Protein AF-X1W0A7-F1 (afdb_monomer_lite)

Sequence (91 aa):
MLRTKVAAGELPPVEERLPDEPLVVSSERNKVPKGDLDFEIGQYGGVLRTVRPAPDWSPDVWGVNNQPLVGAPGILAEDVGGNVVKGFEVS

Secondary structure (DSSP, 8-state):
-HHHHHHTTSS--HHHHS-SSPPPP-SSS-SS-GGG-------S--------SSSS--HHHHHHH---SEE-SSSS--S-EESSSS-----

pLDDT: mean 92.16, std 4.24, range [82.5, 98.5]

Foldseek 3Di:
DVVVCCVVVNDPDPVVVADPDHDDADCVDHQAPNVVDPDDDDDDDDDDDDDAPDPPDDVVVVVVPDWDQWHDHDDPCPPIAGTVHRGDDDD

Structure (mmCIF, N/CA/C/O backbone):
data_AF-X1W0A7-F1
#
_entry.id   AF-X1W0A7-F1
#
loop_
_atom_site.group_PDB
_atom_site.id
_atom_site.type_symbol
_atom_site.label_atom_id
_atom_site.label_alt_id
_atom_site.label_comp_id
_atom_site.label_asym_id
_atom_site.label_entity_id
_atom_site.label_seq_id
_atom_site.pdbx_PDB_ins_code
_atom_site.Cartn_x
_atom_site.Cartn_y
_atom_site.Cartn_z
_atom_site.occupancy
_atom_site.B_iso_or_equiv
_atom_site.auth_seq_id
_atom_site.auth_comp_id
_atom_site.auth_asym_id
_atom_site.auth_atom_id
_atom_site.pdbx_PDB_model_num
ATOM 1 N N . MET A 1 1 ? -4.158 -14.640 -12.726 1.00 88.38 1 MET A N 1
ATOM 2 C CA . MET A 1 1 ? -3.094 -14.949 -11.743 1.00 88.38 1 MET A CA 1
ATOM 3 C C . MET A 1 1 ? -3.701 -15.360 -10.403 1.00 88.38 1 MET A C 1
ATOM 5 O O . MET A 1 1 ? -3.854 -16.555 -10.213 1.00 88.38 1 MET A O 1
ATOM 9 N N . LEU A 1 2 ? -4.172 -14.454 -9.534 1.00 97.25 2 LEU A N 1
ATOM 10 C CA . LEU A 1 2 ? -4.800 -14.867 -8.260 1.00 97.25 2 LEU A CA 1
ATOM 11 C C . LEU A 1 2 ? -6.160 -15.560 -8.437 1.00 97.25 2 LEU A C 1
ATOM 13 O O . LEU A 1 2 ? -6.382 -16.617 -7.861 1.00 97.25 2 LEU A O 1
ATOM 17 N N . ARG A 1 3 ? -7.033 -15.030 -9.305 1.00 96.81 3 ARG A N 1
ATOM 18 C CA . ARG A 1 3 ? -8.341 -15.645 -9.618 1.00 96.81 3 ARG A CA 1
ATOM 19 C C . ARG A 1 3 ? -8.217 -17.105 -10.077 1.00 96.81 3 ARG A C 1
ATOM 21 O O . ARG A 1 3 ? -9.047 -17.928 -9.724 1.00 96.81 3 ARG A O 1
ATOM 28 N N . THR A 1 4 ? -7.167 -17.419 -10.836 1.00 97.81 4 THR A N 1
ATOM 29 C CA . THR A 1 4 ? -6.879 -18.779 -11.315 1.00 97.81 4 THR A CA 1
ATOM 30 C C . THR A 1 4 ? -6.559 -19.726 -10.157 1.00 97.81 4 THR A C 1
ATOM 32 O O . THR A 1 4 ? -7.081 -20.831 -10.135 1.00 97.81 4 THR A O 1
ATOM 35 N N . LYS A 1 5 ? -5.770 -19.278 -9.169 1.00 98.19 5 LYS A N 1
ATOM 36 C CA . LYS A 1 5 ? -5.459 -20.067 -7.965 1.00 98.19 5 LYS A CA 1
ATOM 37 C C . LYS A 1 5 ? -6.690 -20.313 -7.096 1.00 98.19 5 LYS A C 1
ATOM 39 O O . LYS A 1 5 ? -6.858 -21.412 -6.587 1.00 98.19 5 LYS A O 1
ATOM 44 N N . VAL A 1 6 ? -7.573 -19.317 -6.982 1.00 98.31 6 VAL A N 1
ATOM 45 C CA . VAL A 1 6 ? -8.863 -19.481 -6.291 1.00 98.31 6 VAL A CA 1
ATOM 46 C C . VAL A 1 6 ? -9.727 -20.523 -7.001 1.00 98.31 6 VAL A C 1
ATOM 48 O O . VAL A 1 6 ? -10.217 -21.446 -6.365 1.00 98.31 6 VAL A O 1
ATOM 51 N N . ALA A 1 7 ? -9.859 -20.432 -8.329 1.00 98.06 7 ALA A N 1
ATOM 52 C CA . ALA A 1 7 ? -10.624 -21.404 -9.113 1.00 98.06 7 ALA A CA 1
ATOM 53 C C . ALA A 1 7 ? -10.052 -22.833 -9.032 1.00 98.06 7 ALA A C 1
ATOM 55 O O . ALA A 1 7 ? -10.806 -23.796 -9.115 1.00 98.06 7 ALA A O 1
ATOM 56 N N . ALA A 1 8 ? -8.735 -22.966 -8.855 1.00 98.31 8 ALA A N 1
ATOM 57 C CA . ALA A 1 8 ? -8.058 -24.245 -8.649 1.00 98.31 8 ALA A CA 1
ATOM 58 C C . ALA A 1 8 ? -8.139 -24.769 -7.199 1.00 98.31 8 ALA A C 1
ATOM 60 O O . ALA A 1 8 ? -7.672 -25.872 -6.932 1.00 98.31 8 ALA A O 1
ATOM 61 N N . GLY A 1 9 ? -8.705 -24.002 -6.259 1.00 98.12 9 GLY A N 1
ATOM 62 C CA . GLY A 1 9 ? -8.778 -24.370 -4.840 1.00 98.12 9 GLY A CA 1
ATOM 63 C C . GLY A 1 9 ? -7.462 -24.212 -4.065 1.00 98.12 9 GLY A C 1
ATOM 64 O O . GLY A 1 9 ? -7.367 -24.652 -2.926 1.00 98.12 9 GLY A O 1
ATOM 65 N N . GLU A 1 10 ? -6.447 -23.574 -4.652 1.00 98.44 10 GLU A N 1
ATOM 66 C CA . GLU A 1 10 ? -5.127 -23.365 -4.033 1.00 98.44 10 GLU A CA 1
ATOM 67 C C . GLU A 1 10 ? -5.068 -22.114 -3.143 1.00 98.44 10 GLU A C 1
ATOM 69 O O . GLU A 1 10 ? -4.083 -21.888 -2.438 1.00 98.44 10 GLU A O 1
ATOM 74 N N . LEU A 1 11 ? -6.081 -21.248 -3.224 1.00 98.50 11 LEU A N 1
ATOM 75 C CA . LEU A 1 11 ? -6.138 -19.985 -2.496 1.00 98.50 11 LEU A CA 1
ATOM 76 C C . LEU A 1 11 ? -7.587 -19.673 -2.084 1.00 98.50 11 LEU A C 1
ATOM 78 O O . LEU A 1 11 ? -8.474 -19.798 -2.929 1.00 98.50 11 LEU A O 1
ATOM 82 N N . PRO A 1 12 ? -7.838 -19.201 -0.849 1.00 98.50 12 PRO A N 1
ATOM 83 C CA . PRO A 1 12 ? -9.163 -18.726 -0.452 1.00 98.50 12 PRO A CA 1
ATOM 84 C C . PRO A 1 12 ? -9.654 -17.541 -1.311 1.00 98.50 12 PRO A C 1
ATOM 86 O O . PRO A 1 12 ? -8.831 -16.811 -1.897 1.00 98.50 12 PRO A O 1
ATOM 89 N N . PRO A 1 13 ? -10.978 -17.305 -1.391 1.00 98.38 13 PRO A N 1
ATOM 90 C CA . PRO A 1 13 ? -11.548 -16.141 -2.073 1.00 98.38 13 PRO A CA 1
ATOM 91 C C . PRO A 1 13 ? -11.050 -14.819 -1.463 1.00 98.38 13 PRO A C 1
ATOM 93 O O . PRO A 1 13 ? -10.408 -14.792 -0.415 1.00 98.38 13 PRO A O 1
ATOM 96 N N . VAL A 1 14 ? -11.235 -13.699 -2.171 1.00 97.81 14 VAL A N 1
ATOM 97 C CA . VAL A 1 14 ? -10.631 -12.419 -1.747 1.00 97.81 14 VAL A CA 1
ATOM 98 C C . VAL A 1 14 ? -11.264 -11.877 -0.472 1.00 97.81 14 VAL A C 1
ATOM 100 O O . VAL A 1 14 ? -10.557 -11.323 0.360 1.00 97.81 14 VAL A O 1
ATOM 103 N N . GLU A 1 15 ? -12.553 -12.120 -0.300 1.00 97.69 15 GLU A N 1
ATOM 104 C CA . GLU A 1 15 ? -13.363 -11.705 0.837 1.00 97.69 15 GLU A CA 1
ATOM 105 C C . GLU A 1 15 ? -12.884 -12.353 2.142 1.00 97.69 15 GLU A C 1
ATOM 107 O O . GLU A 1 15 ? -12.892 -11.703 3.175 1.00 97.69 15 GLU A O 1
ATOM 112 N N . GLU A 1 16 ? -12.387 -13.593 2.091 1.00 98.06 16 GLU A N 1
ATOM 113 C CA . GLU A 1 16 ? -11.808 -14.286 3.255 1.00 98.06 16 GLU A CA 1
ATOM 114 C C . GLU A 1 16 ? -10.353 -13.880 3.538 1.00 98.06 16 GLU A C 1
ATOM 116 O O . GLU A 1 16 ? -9.832 -14.126 4.623 1.00 98.06 16 GLU A O 1
ATOM 121 N N . ARG A 1 17 ? -9.658 -13.307 2.546 1.00 97.69 17 ARG A N 1
ATOM 122 C CA . ARG A 1 17 ? -8.245 -12.909 2.672 1.00 97.69 17 ARG A CA 1
ATOM 123 C C . ARG A 1 17 ? -8.066 -11.469 3.126 1.00 97.69 17 ARG A C 1
ATOM 125 O O . ARG A 1 17 ? -7.009 -11.139 3.661 1.00 97.69 17 ARG A O 1
ATOM 132 N N . LEU A 1 18 ? -9.023 -10.601 2.815 1.00 97.75 18 LEU A N 1
ATOM 133 C CA . LEU A 1 18 ? -8.999 -9.214 3.257 1.00 97.75 18 LEU A CA 1
ATOM 134 C C . LEU A 1 18 ? -9.395 -9.131 4.738 1.00 97.75 18 LEU A C 1
ATOM 136 O O . LEU A 1 18 ? -10.208 -9.932 5.192 1.00 97.75 18 LEU A O 1
ATOM 140 N N . PRO A 1 19 ? -8.839 -8.172 5.497 1.00 96.88 19 PRO A N 1
ATOM 141 C CA . PRO A 1 19 ? -9.388 -7.843 6.805 1.00 96.88 19 PRO A CA 1
ATOM 142 C C . PRO A 1 19 ? -10.785 -7.225 6.647 1.00 96.88 19 PRO A C 1
ATOM 144 O O . PRO A 1 19 ? -11.092 -6.656 5.598 1.00 96.88 19 PRO A O 1
ATOM 147 N N . ASP A 1 20 ? -11.579 -7.257 7.718 1.00 97.00 20 ASP A N 1
ATOM 148 C CA . ASP A 1 20 ? -12.913 -6.636 7.753 1.00 97.00 20 ASP A CA 1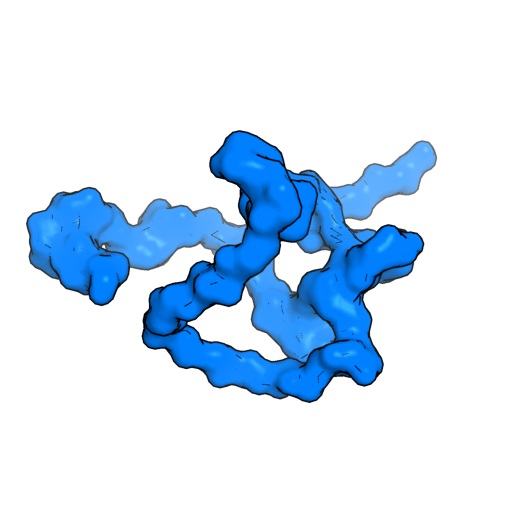
ATOM 149 C C . ASP A 1 20 ? -12.866 -5.138 7.398 1.00 97.00 20 ASP A C 1
ATOM 151 O O . ASP A 1 20 ? -13.748 -4.614 6.719 1.00 97.00 20 ASP A O 1
ATOM 155 N N . GLU A 1 21 ? -11.798 -4.455 7.822 1.00 96.25 21 GLU A N 1
ATOM 156 C CA . GLU A 1 21 ? -11.542 -3.042 7.542 1.00 96.25 21 GLU A CA 1
ATOM 157 C C . GLU A 1 21 ? -10.219 -2.864 6.772 1.00 96.25 21 GLU A C 1
ATOM 159 O O . GLU A 1 21 ? -9.167 -2.628 7.377 1.00 96.25 21 GLU A O 1
ATOM 164 N N . PRO A 1 22 ? -10.219 -2.990 5.433 1.00 95.75 22 PRO A N 1
ATOM 165 C CA . PRO A 1 22 ? -9.014 -2.803 4.638 1.00 95.75 22 PRO A CA 1
ATOM 166 C C . PRO A 1 22 ? -8.630 -1.323 4.533 1.00 95.75 22 PRO A C 1
ATOM 168 O O . PRO A 1 22 ? -9.483 -0.436 4.465 1.00 95.75 22 PRO A O 1
ATOM 171 N N . LEU A 1 23 ? -7.326 -1.049 4.428 1.00 93.88 23 LEU A N 1
ATOM 172 C CA . LEU A 1 23 ? -6.845 0.277 4.044 1.00 93.88 23 LEU A CA 1
ATOM 173 C C . LEU A 1 23 ? -7.330 0.605 2.625 1.00 93.88 23 LEU A C 1
ATOM 175 O O . LEU A 1 23 ? -6.942 -0.053 1.658 1.00 93.88 23 LEU A O 1
ATOM 179 N N . VAL A 1 24 ? -8.131 1.661 2.498 1.00 93.69 24 VAL A N 1
ATOM 180 C CA . VAL A 1 24 ? -8.597 2.169 1.205 1.00 93.69 24 VAL A CA 1
ATOM 181 C C . VAL A 1 24 ? -7.652 3.264 0.719 1.00 93.69 24 VAL A C 1
ATOM 183 O O . VAL A 1 24 ? -7.495 4.295 1.371 1.00 93.69 24 VAL A O 1
ATOM 186 N N . VAL A 1 25 ? -7.034 3.039 -0.440 1.00 91.31 25 VAL A N 1
ATOM 187 C CA . VAL A 1 25 ? -6.207 4.031 -1.138 1.00 91.31 25 VAL A CA 1
ATOM 188 C C . VAL A 1 25 ? -7.075 4.779 -2.152 1.00 91.31 25 VAL A C 1
ATOM 190 O O . VAL A 1 25 ? -7.721 4.153 -2.989 1.00 91.31 25 VAL A O 1
ATOM 193 N N . SER A 1 26 ? -7.096 6.110 -2.078 1.00 90.94 26 SER A N 1
ATOM 194 C CA . SER A 1 26 ? -7.921 6.992 -2.917 1.00 90.94 26 SER A CA 1
ATOM 195 C C . SER A 1 26 ? -7.176 8.273 -3.316 1.00 90.94 26 SER A C 1
ATOM 197 O O . SER A 1 26 ? -6.066 8.530 -2.848 1.00 90.94 26 SER A O 1
ATOM 199 N N . SER A 1 27 ? -7.799 9.118 -4.142 1.00 88.62 27 SER A N 1
ATOM 200 C CA . SER A 1 27 ? -7.280 10.459 -4.461 1.00 88.62 27 SER A CA 1
ATOM 201 C C . SER A 1 27 ? -7.082 11.328 -3.212 1.00 88.62 27 SER A C 1
ATOM 203 O O . SER A 1 27 ? -6.144 12.117 -3.144 1.00 88.62 27 SER A O 1
ATOM 205 N N . GLU A 1 28 ? -7.926 11.151 -2.192 1.00 86.31 28 GLU A N 1
ATOM 206 C CA . GLU A 1 28 ? -7.845 11.910 -0.943 1.00 86.31 28 GLU A CA 1
ATOM 207 C C . GLU A 1 28 ? -6.817 11.348 0.038 1.00 86.31 28 GLU A C 1
ATOM 209 O O . GLU A 1 28 ? -6.218 12.106 0.803 1.00 86.31 28 GLU A O 1
ATOM 214 N N . ARG A 1 29 ? -6.609 10.026 0.021 1.00 84.44 29 ARG A N 1
ATOM 215 C CA . ARG A 1 29 ? -5.700 9.324 0.927 1.00 84.44 29 ARG A CA 1
ATOM 216 C C . ARG A 1 29 ? -4.903 8.275 0.164 1.00 84.44 29 ARG A C 1
ATOM 218 O O . ARG A 1 29 ? -5.356 7.149 -0.030 1.00 84.44 29 ARG A O 1
ATOM 225 N N . ASN A 1 30 ? -3.679 8.629 -0.212 1.00 86.06 30 ASN A N 1
ATOM 226 C CA . ASN A 1 30 ? -2.712 7.705 -0.797 1.00 86.06 30 ASN A CA 1
ATOM 227 C C . ASN A 1 30 ? -1.316 7.878 -0.160 1.00 86.06 30 ASN A C 1
ATOM 229 O O . ASN A 1 30 ? -1.188 8.477 0.908 1.00 86.06 30 ASN A O 1
ATOM 233 N N . LYS A 1 31 ? -0.287 7.245 -0.738 1.00 87.25 31 LYS A N 1
ATOM 234 C CA . LYS A 1 31 ? 1.095 7.239 -0.212 1.00 87.25 31 LYS A CA 1
ATOM 235 C C . LYS A 1 31 ? 2.015 8.262 -0.892 1.00 87.25 31 LYS A C 1
ATOM 237 O O . LYS A 1 31 ? 3.197 8.335 -0.572 1.00 87.25 31 LYS A O 1
ATOM 242 N N . VAL A 1 32 ? 1.474 9.046 -1.814 1.00 90.19 32 VAL A N 1
ATOM 243 C CA . VAL A 1 32 ? 2.159 10.055 -2.617 1.00 90.19 32 VAL A CA 1
ATOM 244 C C . VAL A 1 32 ? 1.544 11.424 -2.283 1.00 90.19 32 VAL A C 1
ATOM 246 O O . VAL A 1 32 ? 0.343 11.513 -2.024 1.00 90.19 32 VAL A O 1
ATOM 249 N N . PRO A 1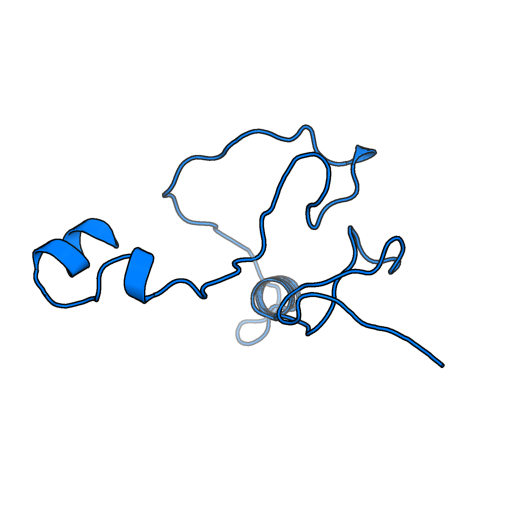 33 ? 2.320 12.513 -2.211 1.00 88.94 33 PRO A N 1
ATOM 250 C CA . PRO A 1 33 ? 1.734 13.837 -2.024 1.00 88.94 33 PRO A CA 1
ATOM 251 C C . PRO A 1 33 ? 0.721 14.156 -3.134 1.00 88.94 33 PRO A C 1
ATOM 253 O O . PRO A 1 33 ? 0.945 13.831 -4.297 1.00 88.94 33 PRO A O 1
ATOM 256 N N . LYS A 1 34 ? -0.406 14.799 -2.789 1.00 82.88 34 LYS A N 1
ATOM 257 C CA . LYS A 1 34 ? -1.503 15.070 -3.744 1.00 82.88 34 LYS A CA 1
ATOM 258 C C . LYS A 1 34 ? -1.059 15.871 -4.973 1.00 82.88 34 LYS A C 1
ATOM 260 O O . LYS A 1 34 ? -1.629 15.694 -6.039 1.00 82.88 34 LYS A O 1
ATOM 265 N N . GLY A 1 35 ? -0.065 16.747 -4.818 1.00 87.06 35 GLY A N 1
ATOM 266 C CA . GLY A 1 35 ? 0.492 17.535 -5.921 1.00 87.06 35 GLY A CA 1
ATOM 267 C C . GLY A 1 35 ? 1.419 16.754 -6.857 1.00 87.06 35 GLY A C 1
ATOM 268 O O . GLY A 1 35 ? 1.722 17.247 -7.937 1.00 87.06 35 GLY A O 1
ATOM 269 N N . ASP A 1 36 ? 1.839 15.549 -6.465 1.00 89.81 36 ASP A N 1
ATOM 270 C CA . ASP A 1 36 ? 2.841 14.756 -7.185 1.00 89.81 36 ASP A CA 1
ATOM 271 C C . ASP A 1 36 ? 2.215 13.595 -7.979 1.00 89.81 36 ASP A C 1
ATOM 273 O O . ASP A 1 36 ? 2.927 12.853 -8.659 1.00 89.81 36 ASP A O 1
ATOM 277 N N . LEU A 1 37 ? 0.894 13.399 -7.877 1.00 88.88 37 LEU A N 1
ATOM 278 C CA . LEU A 1 37 ? 0.183 12.303 -8.529 1.00 88.88 37 LEU A CA 1
ATOM 279 C C . LEU A 1 37 ? -1.203 12.725 -9.025 1.00 88.88 37 LEU A C 1
ATOM 281 O O . LEU A 1 37 ? -2.117 12.945 -8.229 1.00 88.88 37 LEU A O 1
ATOM 285 N N . ASP A 1 38 ? -1.392 12.673 -10.342 1.00 92.19 38 ASP A N 1
ATOM 286 C CA . ASP A 1 38 ? -2.717 12.649 -10.961 1.00 92.19 38 ASP A CA 1
ATOM 287 C C . ASP A 1 38 ? -3.329 11.256 -10.755 1.00 92.19 38 ASP A C 1
ATOM 289 O O . ASP A 1 38 ? -2.998 10.291 -11.445 1.00 92.19 38 ASP A O 1
ATOM 293 N N . PHE A 1 39 ? -4.156 11.111 -9.718 1.00 90.88 39 PHE A N 1
ATOM 294 C CA . PHE A 1 39 ? -4.667 9.803 -9.312 1.00 90.88 39 PHE A CA 1
ATOM 295 C C . PHE A 1 39 ? -5.625 9.199 -10.350 1.00 90.88 39 PHE A C 1
ATOM 297 O O . PHE A 1 39 ? -6.671 9.771 -10.659 1.00 90.88 39 PHE A O 1
ATOM 304 N N . GLU A 1 40 ? -5.331 7.968 -10.772 1.00 93.06 40 GLU A N 1
ATOM 305 C CA . GLU A 1 40 ? -6.182 7.146 -11.634 1.00 93.06 40 GLU A CA 1
ATOM 306 C C . GLU A 1 40 ? -6.279 5.706 -11.102 1.00 93.06 40 GLU A C 1
ATOM 308 O O . GLU A 1 40 ? -5.364 5.189 -10.454 1.00 93.06 40 GLU A O 1
ATOM 313 N N . ILE A 1 41 ? -7.390 5.020 -11.394 1.00 94.50 41 ILE A N 1
ATOM 314 C CA . ILE A 1 41 ? -7.551 3.605 -11.036 1.00 94.50 41 ILE A CA 1
ATOM 315 C C . ILE A 1 41 ? -6.724 2.740 -11.991 1.00 94.50 41 ILE A C 1
ATOM 317 O O . ILE A 1 41 ? -7.004 2.659 -13.185 1.00 94.50 41 ILE A O 1
ATOM 321 N N . GLY A 1 42 ? -5.715 2.065 -11.442 1.00 93.62 42 GLY A N 1
ATOM 322 C CA . GLY A 1 42 ? -4.809 1.209 -12.205 1.00 93.62 42 GLY A CA 1
ATOM 323 C C . GLY A 1 42 ? -5.414 -0.121 -12.674 1.00 93.62 42 GLY A C 1
ATOM 324 O O . GLY A 1 42 ? -6.514 -0.524 -12.295 1.00 93.62 42 GLY A O 1
ATOM 325 N N . GLN A 1 43 ? -4.634 -0.847 -13.481 1.00 96.88 43 GLN A N 1
ATOM 326 C CA . GLN A 1 43 ? -4.955 -2.191 -13.971 1.00 96.88 43 GLN A CA 1
ATOM 327 C C . GLN A 1 43 ? -3.999 -3.234 -13.379 1.00 96.88 43 GLN A C 1
ATOM 329 O O . GLN A 1 43 ? -2.806 -2.984 -13.215 1.00 96.88 43 GLN A O 1
ATOM 334 N N . TYR A 1 44 ? -4.507 -4.433 -13.083 1.00 96.19 44 TYR A N 1
ATOM 335 C CA . TYR A 1 44 ? -3.674 -5.532 -12.590 1.00 96.19 44 TYR A CA 1
ATOM 336 C C . TYR A 1 44 ? -2.782 -6.115 -13.691 1.00 96.19 44 TYR A C 1
ATOM 338 O O . TYR A 1 44 ? -3.268 -6.481 -14.760 1.00 96.19 44 TYR A O 1
ATOM 346 N N . GLY A 1 45 ? -1.504 -6.338 -13.374 1.00 95.62 45 GLY A N 1
ATOM 347 C CA . GLY A 1 45 ? -0.569 -7.081 -14.221 1.00 95.62 45 GLY A CA 1
ATOM 348 C C . GLY A 1 45 ? 0.784 -6.391 -14.376 1.00 95.62 45 GLY A C 1
ATOM 349 O O . GLY A 1 45 ? 1.084 -5.419 -13.690 1.00 95.62 45 GLY A O 1
ATOM 350 N N . GLY A 1 46 ? 1.598 -6.916 -15.293 1.00 96.62 46 GLY A N 1
ATOM 351 C CA . GLY A 1 46 ? 2.914 -6.368 -15.625 1.00 96.62 46 GLY A CA 1
ATOM 352 C C . GLY A 1 46 ? 4.060 -6.870 -14.743 1.00 96.62 46 GLY A C 1
ATOM 353 O O . GLY A 1 46 ? 3.890 -7.726 -13.875 1.00 96.62 46 GLY A O 1
ATOM 354 N N . VAL A 1 47 ? 5.255 -6.345 -15.021 1.00 95.50 47 VAL A N 1
ATOM 355 C CA . VAL A 1 47 ? 6.493 -6.620 -14.281 1.00 95.50 47 VAL A CA 1
ATOM 356 C C . VAL A 1 47 ? 7.236 -5.300 -14.090 1.00 95.50 47 VAL A C 1
ATOM 358 O O . VAL A 1 47 ? 7.649 -4.675 -15.070 1.00 95.50 47 VAL A O 1
ATOM 361 N N . LEU A 1 48 ? 7.431 -4.890 -12.834 1.00 92.62 48 LEU A N 1
ATOM 362 C CA . LEU A 1 48 ? 8.295 -3.761 -12.496 1.00 92.62 48 LEU A CA 1
ATOM 363 C C . LEU A 1 48 ? 9.759 -4.208 -12.597 1.00 92.62 48 LEU A C 1
ATOM 365 O O . LEU A 1 48 ? 10.199 -5.087 -11.860 1.00 92.62 48 LEU A O 1
ATOM 369 N N . ARG A 1 49 ? 10.508 -3.617 -13.531 1.00 92.94 49 ARG A N 1
ATOM 370 C CA . ARG A 1 49 ? 11.934 -3.901 -13.744 1.00 92.94 49 ARG A CA 1
ATOM 371 C C . ARG A 1 49 ? 12.753 -2.768 -13.144 1.00 92.94 49 ARG A C 1
ATOM 373 O O . ARG A 1 49 ? 12.670 -1.644 -13.628 1.00 92.94 49 ARG A O 1
ATOM 380 N N . THR A 1 50 ? 13.532 -3.068 -12.113 1.00 89.62 50 THR A N 1
ATOM 381 C CA . THR A 1 50 ? 14.408 -2.104 -11.442 1.00 89.62 50 THR A CA 1
ATOM 382 C C . THR A 1 50 ? 15.875 -2.414 -11.724 1.00 89.62 50 THR A C 1
ATOM 384 O O . THR A 1 50 ? 16.238 -3.545 -12.052 1.00 89.62 50 THR A O 1
ATOM 387 N N . VAL A 1 51 ? 16.725 -1.395 -11.600 1.00 90.88 51 VAL A N 1
ATOM 388 C CA . VAL A 1 51 ? 18.184 -1.544 -11.586 1.00 90.88 51 VAL A CA 1
ATOM 389 C C . VAL A 1 51 ? 18.689 -1.301 -10.173 1.00 90.88 51 VAL A C 1
ATOM 391 O O . VAL A 1 51 ? 18.075 -0.570 -9.401 1.00 90.88 51 VAL A O 1
ATOM 394 N N . ARG A 1 52 ? 19.804 -1.932 -9.823 1.00 88.38 52 ARG A N 1
ATOM 395 C CA . ARG A 1 52 ? 20.396 -1.845 -8.489 1.00 88.38 52 ARG A CA 1
ATOM 396 C C . ARG A 1 52 ? 21.916 -1.796 -8.600 1.00 88.38 52 ARG A C 1
ATOM 398 O O . ARG A 1 52 ? 22.464 -2.494 -9.453 1.00 88.38 52 ARG A O 1
ATOM 405 N N . PRO A 1 53 ? 22.595 -1.001 -7.758 1.00 87.31 53 PRO A N 1
ATOM 406 C CA . PRO A 1 53 ? 24.049 -0.877 -7.815 1.00 87.31 53 PRO A CA 1
ATOM 407 C C . PRO A 1 53 ? 24.775 -2.069 -7.172 1.00 87.31 53 PRO A C 1
ATOM 409 O O . PRO A 1 53 ? 25.904 -2.363 -7.549 1.00 87.31 53 PRO A O 1
ATOM 412 N N . ALA A 1 54 ? 24.138 -2.761 -6.221 1.00 90.56 54 ALA A N 1
ATOM 413 C CA . ALA A 1 54 ? 24.698 -3.913 -5.517 1.00 90.56 54 ALA A CA 1
ATOM 414 C C . ALA A 1 54 ? 23.938 -5.203 -5.877 1.00 90.56 54 ALA A C 1
ATOM 416 O O . ALA A 1 54 ? 22.719 -5.153 -6.061 1.00 90.56 54 ALA A O 1
ATOM 417 N N . PRO A 1 55 ? 24.612 -6.364 -5.960 1.00 87.12 55 PRO A N 1
ATOM 418 C CA . PRO A 1 55 ? 23.983 -7.635 -6.335 1.00 87.12 5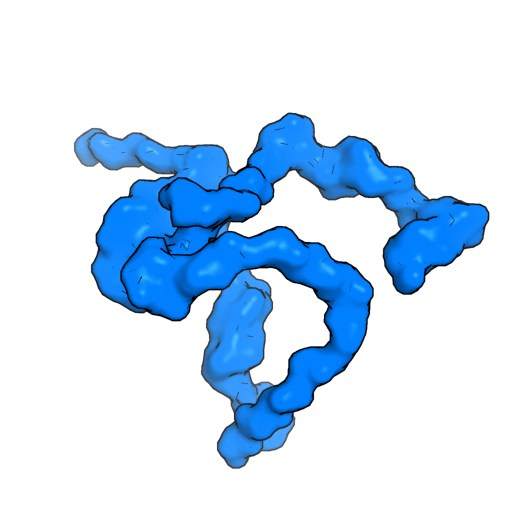5 PRO A CA 1
ATOM 419 C C . PRO A 1 55 ? 23.035 -8.198 -5.263 1.00 87.12 55 PRO A C 1
ATOM 421 O O . PRO A 1 55 ? 22.100 -8.928 -5.588 1.00 87.12 55 PRO A O 1
ATOM 424 N N . ASP A 1 56 ? 23.241 -7.845 -3.995 1.00 90.81 56 ASP A N 1
ATOM 425 C CA . ASP A 1 56 ? 22.574 -8.407 -2.813 1.00 90.81 56 ASP A CA 1
ATOM 426 C C . ASP A 1 56 ? 21.723 -7.386 -2.037 1.00 90.81 56 ASP A C 1
ATOM 428 O O . ASP A 1 56 ? 20.662 -7.749 -1.535 1.00 90.81 56 ASP A O 1
ATOM 432 N N . TRP A 1 57 ? 22.016 -6.084 -2.163 1.00 86.50 57 TRP A N 1
ATOM 433 C CA . TRP A 1 57 ? 21.161 -4.995 -1.670 1.00 86.50 57 TRP A CA 1
ATOM 434 C C . TRP A 1 57 ? 20.479 -4.091 -2.732 1.00 86.50 57 TRP A C 1
ATOM 436 O O . TRP A 1 57 ? 21.033 -3.836 -3.801 1.00 86.50 57 TRP A O 1
ATOM 446 N N . SER A 1 58 ? 19.251 -3.629 -2.464 1.00 91.38 58 SER A N 1
ATOM 447 C CA . SER A 1 58 ? 18.583 -2.534 -3.189 1.00 91.38 58 SER A CA 1
ATOM 448 C C . SER A 1 58 ? 17.717 -1.754 -2.192 1.00 91.38 58 SER A C 1
ATOM 450 O O . SER A 1 58 ? 16.696 -2.287 -1.749 1.00 91.38 58 SER A O 1
ATOM 452 N N . PRO A 1 59 ? 18.112 -0.524 -1.813 1.00 87.94 59 PRO A N 1
ATOM 453 C CA . PRO A 1 59 ? 17.381 0.243 -0.808 1.00 87.94 59 PRO A CA 1
ATOM 454 C C . PRO A 1 59 ? 15.967 0.600 -1.280 1.00 87.94 59 PRO A C 1
ATOM 456 O O . PRO A 1 59 ? 15.033 0.548 -0.485 1.00 87.94 59 PRO A O 1
ATOM 459 N N . ASP A 1 60 ? 15.789 0.869 -2.576 1.00 88.00 60 ASP A N 1
ATOM 460 C CA . ASP A 1 60 ? 14.488 1.213 -3.156 1.00 88.00 60 ASP A CA 1
ATOM 461 C C . ASP A 1 60 ? 13.513 0.032 -3.083 1.00 88.00 60 ASP A C 1
ATOM 463 O O . ASP A 1 60 ? 12.388 0.169 -2.606 1.00 88.00 60 ASP A O 1
ATOM 467 N N .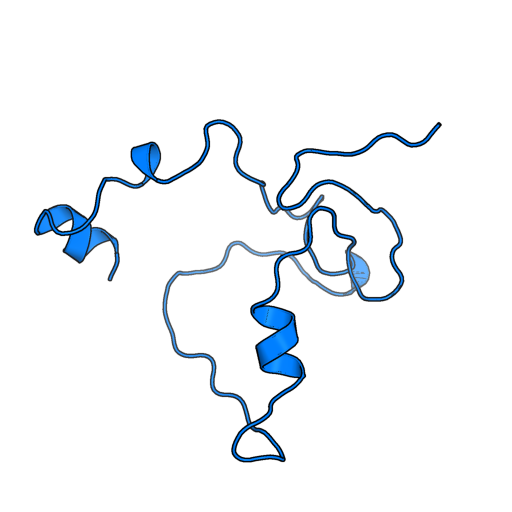 VAL A 1 61 ? 13.957 -1.165 -3.489 1.00 88.75 61 VAL A N 1
ATOM 468 C CA . VAL A 1 61 ? 13.129 -2.380 -3.419 1.00 88.75 61 VAL A CA 1
ATOM 469 C C . VAL A 1 61 ? 12.841 -2.757 -1.968 1.00 88.75 61 VAL A C 1
ATOM 471 O O . VAL A 1 61 ? 11.732 -3.193 -1.663 1.00 88.75 61 VAL A O 1
ATOM 474 N N . TRP A 1 62 ? 13.802 -2.584 -1.058 1.00 88.81 62 TRP A N 1
ATOM 475 C CA . TRP A 1 62 ? 13.564 -2.819 0.365 1.00 88.81 62 TRP A CA 1
ATOM 476 C C . TRP A 1 62 ? 12.491 -1.877 0.924 1.00 88.81 62 TRP A C 1
ATOM 478 O O . TRP A 1 62 ? 11.563 -2.345 1.580 1.00 88.81 62 TRP A O 1
ATOM 488 N N . GLY A 1 63 ? 12.562 -0.581 0.601 1.00 87.44 63 GLY A N 1
ATOM 489 C CA . GLY A 1 63 ? 11.575 0.411 1.027 1.00 87.44 63 GLY A CA 1
ATOM 490 C C . GLY A 1 63 ? 10.162 0.097 0.530 1.00 87.44 63 GLY A C 1
ATOM 491 O O . GLY A 1 63 ? 9.220 0.129 1.317 1.00 87.44 63 GLY A O 1
ATOM 492 N N . VAL A 1 64 ? 10.015 -0.298 -0.740 1.00 86.44 64 VAL A N 1
ATOM 493 C CA . VAL A 1 64 ? 8.714 -0.680 -1.332 1.00 86.44 64 VAL A CA 1
ATOM 494 C C . VAL A 1 64 ? 8.106 -1.926 -0.669 1.00 86.44 64 VAL A C 1
ATOM 496 O O . VAL A 1 64 ? 6.885 -2.071 -0.632 1.00 86.44 64 VAL A O 1
ATOM 499 N N . ASN A 1 65 ? 8.934 -2.825 -0.129 1.00 89.38 65 ASN A N 1
ATOM 500 C CA . ASN A 1 65 ? 8.476 -4.051 0.531 1.00 89.38 65 ASN A CA 1
ATOM 501 C C . ASN A 1 65 ? 8.244 -3.900 2.039 1.00 89.38 65 ASN A C 1
ATOM 503 O O . ASN A 1 65 ? 7.753 -4.836 2.671 1.00 89.38 65 ASN A O 1
ATOM 507 N N . ASN A 1 66 ? 8.585 -2.756 2.629 1.00 89.19 66 ASN A N 1
ATOM 508 C CA . ASN A 1 66 ? 8.374 -2.527 4.048 1.00 89.19 66 ASN A CA 1
ATOM 509 C C . ASN A 1 66 ? 6.995 -1.899 4.299 1.00 89.19 66 ASN A C 1
ATOM 511 O O . ASN A 1 66 ? 6.560 -1.015 3.565 1.00 89.19 66 ASN A O 1
ATOM 515 N N . GLN A 1 67 ? 6.305 -2.343 5.351 1.00 89.12 67 GLN A N 1
ATOM 516 C CA . GLN A 1 67 ? 4.968 -1.853 5.699 1.00 89.12 67 GLN A CA 1
ATOM 517 C C . GLN A 1 67 ? 4.945 -1.353 7.149 1.00 89.12 67 GLN A C 1
ATOM 519 O O . GLN A 1 67 ? 4.873 -2.165 8.073 1.00 89.12 67 GLN A O 1
ATOM 524 N N . PRO A 1 68 ? 5.021 -0.029 7.381 1.00 91.00 68 PRO A N 1
ATOM 525 C CA . PRO A 1 68 ? 5.004 0.535 8.730 1.00 91.00 68 PRO A CA 1
ATOM 526 C C . PRO A 1 68 ? 3.604 0.471 9.364 1.00 91.00 68 PRO A C 1
ATOM 528 O O . PRO A 1 68 ? 2.601 0.335 8.663 1.00 91.00 68 PRO A O 1
ATOM 531 N N . LEU A 1 69 ? 3.509 0.615 10.692 1.00 94.19 69 LEU A N 1
ATOM 532 C CA . LEU A 1 69 ? 2.212 0.632 11.391 1.00 94.19 69 LEU A CA 1
ATOM 533 C C . LEU A 1 69 ? 1.335 1.807 10.942 1.00 94.19 69 LEU A C 1
ATOM 535 O O . LEU A 1 69 ? 0.171 1.617 10.591 1.00 94.19 69 LEU A O 1
ATOM 539 N N . VAL A 1 70 ? 1.928 2.997 10.895 1.00 93.50 70 VAL A N 1
ATOM 540 C CA . VAL A 1 70 ? 1.338 4.246 10.400 1.00 93.50 70 VAL A CA 1
ATOM 541 C C . VAL A 1 70 ? 2.105 4.721 9.170 1.00 93.50 70 VAL A C 1
ATOM 543 O O . VAL A 1 70 ? 3.220 4.267 8.920 1.00 93.50 70 VAL A O 1
ATOM 546 N N . GLY A 1 71 ? 1.534 5.629 8.385 1.00 91.75 71 GLY A N 1
ATOM 547 C CA . GLY A 1 71 ? 2.219 6.183 7.222 1.00 91.75 71 GLY A CA 1
ATOM 548 C C . GLY A 1 71 ? 1.743 7.577 6.841 1.00 91.75 71 GLY A C 1
ATOM 549 O O . GLY A 1 71 ? 0.642 8.000 7.198 1.00 91.75 71 GLY A O 1
ATOM 550 N N . ALA A 1 72 ? 2.581 8.252 6.069 1.00 91.88 72 ALA A N 1
ATOM 551 C CA . ALA A 1 72 ? 2.358 9.583 5.527 1.00 91.88 72 ALA A CA 1
ATOM 552 C C . ALA A 1 72 ? 2.542 9.565 4.001 1.00 91.88 72 ALA A C 1
ATOM 554 O O . ALA A 1 72 ? 3.243 8.684 3.491 1.00 91.88 72 ALA A O 1
ATOM 555 N N . PRO A 1 73 ? 1.915 10.495 3.266 1.00 90.44 73 PRO A N 1
ATOM 556 C CA . PRO A 1 73 ? 2.309 10.785 1.897 1.00 90.44 73 PRO A CA 1
ATOM 557 C C . PRO A 1 73 ? 3.733 11.364 1.847 1.00 90.44 73 PRO A C 1
ATOM 559 O O . PRO A 1 73 ? 4.076 12.284 2.586 1.00 90.44 73 PRO A O 1
ATOM 562 N N . GLY A 1 74 ? 4.566 10.835 0.949 1.00 86.88 74 GLY A N 1
ATOM 563 C CA . GLY A 1 74 ? 5.940 11.315 0.767 1.00 86.88 74 GLY A CA 1
ATOM 564 C C . GLY A 1 74 ? 6.894 10.965 1.920 1.00 86.88 74 GLY A C 1
ATOM 565 O O . GLY A 1 74 ? 6.621 10.093 2.742 1.00 86.88 74 GLY A O 1
ATOM 566 N N . ILE A 1 75 ? 8.059 11.623 1.952 1.00 83.94 75 ILE A N 1
ATOM 567 C CA . ILE A 1 75 ? 9.164 11.299 2.881 1.00 83.94 75 ILE A CA 1
ATOM 568 C C . ILE A 1 75 ? 9.193 12.172 4.147 1.00 83.94 75 ILE A C 1
ATOM 570 O O . ILE A 1 75 ? 9.882 11.838 5.106 1.00 83.94 75 ILE A O 1
ATOM 574 N N . LEU A 1 76 ? 8.453 13.286 4.164 1.00 86.00 76 LEU A N 1
ATOM 575 C CA . LEU A 1 76 ? 8.556 14.316 5.209 1.00 86.00 76 LEU A CA 1
ATOM 576 C C . LEU A 1 76 ? 7.627 14.099 6.416 1.00 86.00 76 LEU A C 1
ATOM 578 O O . LEU A 1 76 ? 7.655 14.895 7.346 1.00 86.00 76 LEU A O 1
ATOM 582 N N . ALA A 1 77 ? 6.857 13.006 6.435 1.00 82.50 77 ALA A N 1
ATOM 583 C CA . ALA A 1 77 ? 5.977 12.630 7.546 1.00 82.50 77 ALA A CA 1
ATOM 584 C C . ALA A 1 77 ? 4.905 13.680 7.922 1.00 82.50 77 ALA A C 1
ATOM 586 O O . ALA A 1 77 ? 4.518 13.788 9.083 1.00 82.50 77 ALA A O 1
ATOM 587 N N . GLU A 1 78 ? 4.386 14.416 6.940 1.00 88.50 78 GLU A N 1
ATOM 588 C CA . GLU A 1 78 ? 3.193 15.258 7.098 1.00 88.50 78 GLU A CA 1
ATOM 589 C C . GLU A 1 78 ? 1.919 14.415 6.916 1.00 88.50 78 GLU A C 1
ATOM 591 O O . GLU A 1 78 ? 1.949 13.387 6.242 1.00 88.50 78 GLU A O 1
ATOM 596 N N . ASP A 1 79 ? 0.801 14.802 7.538 1.00 89.81 79 ASP A N 1
ATOM 597 C CA . ASP A 1 79 ? -0.476 14.068 7.455 1.00 89.81 79 ASP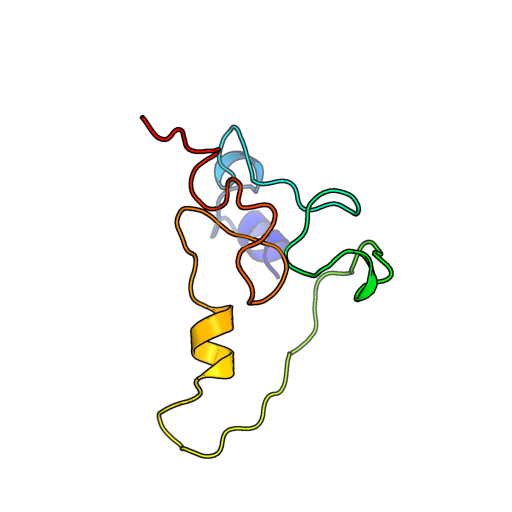 A CA 1
ATOM 598 C C . ASP A 1 79 ? -0.360 12.560 7.772 1.00 89.81 79 ASP A C 1
ATOM 600 O O . ASP A 1 79 ? -0.911 11.686 7.080 1.00 89.81 79 ASP A O 1
ATOM 604 N N . VAL A 1 80 ? 0.384 12.230 8.836 1.00 92.19 80 VAL A N 1
ATOM 605 C CA . VAL A 1 80 ? 0.512 10.852 9.326 1.00 92.19 80 VAL A CA 1
ATOM 606 C C . VAL A 1 80 ? -0.872 10.299 9.659 1.00 92.19 80 VAL A C 1
ATOM 608 O O . VAL A 1 80 ? -1.673 10.922 10.348 1.00 92.19 80 VAL A O 1
ATOM 611 N N . GLY A 1 81 ? -1.147 9.085 9.199 1.00 91.88 81 GLY A N 1
ATOM 612 C CA . GLY A 1 81 ? -2.386 8.381 9.500 1.00 91.88 81 GLY A CA 1
ATOM 613 C C . GLY A 1 81 ? -2.192 6.874 9.457 1.00 91.88 81 GLY A C 1
ATOM 614 O O . GLY A 1 81 ? -1.066 6.381 9.359 1.00 91.88 81 GLY A O 1
ATOM 615 N N . GLY A 1 82 ? -3.298 6.137 9.502 1.00 92.75 82 GLY A N 1
ATOM 616 C CA . GLY A 1 82 ? -3.271 4.678 9.494 1.00 92.75 82 GLY A CA 1
ATOM 617 C C . GLY A 1 82 ? -2.524 4.065 8.303 1.00 92.75 82 GLY A C 1
ATOM 618 O O . GLY A 1 82 ? -2.482 4.627 7.198 1.00 92.75 82 GLY A O 1
ATOM 619 N N . ASN A 1 83 ? -1.931 2.898 8.549 1.00 93.56 83 ASN A N 1
ATOM 620 C CA . ASN A 1 83 ? -1.424 1.982 7.533 1.00 93.56 83 ASN A CA 1
ATOM 621 C C . ASN A 1 83 ? -1.818 0.541 7.889 1.00 93.56 83 ASN A C 1
ATOM 623 O O . ASN A 1 83 ? -2.945 0.149 7.612 1.00 93.56 83 ASN A O 1
ATOM 627 N N . VAL A 1 84 ? -0.928 -0.228 8.526 1.00 94.25 84 VAL A N 1
ATOM 628 C CA . VAL A 1 84 ? -1.270 -1.559 9.059 1.00 94.25 84 VAL A CA 1
ATOM 629 C C . VAL A 1 84 ? -2.251 -1.430 10.225 1.00 94.25 84 VAL A C 1
ATOM 631 O O . VAL A 1 84 ? -3.146 -2.257 10.365 1.00 94.25 84 VAL A O 1
ATOM 634 N N . VAL A 1 85 ? -2.120 -0.374 11.037 1.00 95.44 85 VAL A N 1
ATOM 635 C CA . VAL A 1 85 ? -3.146 0.006 12.018 1.00 95.44 85 VAL A CA 1
ATOM 636 C C . VAL A 1 85 ? -4.069 1.067 11.431 1.00 95.44 85 VAL A C 1
ATOM 638 O O . VAL A 1 85 ? -3.635 1.908 10.643 1.00 95.44 85 VAL A O 1
ATOM 641 N N . LYS A 1 86 ? -5.337 1.070 11.850 1.00 94.38 86 LYS A N 1
ATOM 642 C CA . LYS A 1 86 ? -6.355 2.019 11.368 1.00 94.38 86 LYS A CA 1
ATOM 643 C C . LYS A 1 86 ? -6.020 3.482 11.688 1.00 94.38 86 LYS A C 1
ATOM 645 O O . LYS A 1 86 ?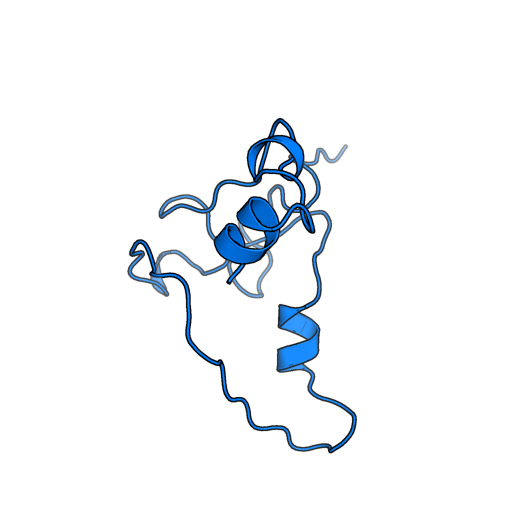 -6.323 4.372 10.899 1.00 94.38 86 LYS A O 1
ATOM 650 N N . GLY A 1 87 ? -5.377 3.734 12.821 1.00 93.38 87 GLY A N 1
ATOM 651 C CA . GLY A 1 87 ? -5.017 5.070 13.282 1.00 93.38 87 GLY A CA 1
ATOM 652 C C . GLY A 1 87 ? -4.166 5.011 14.544 1.00 93.38 87 GLY A C 1
ATOM 653 O O . GLY A 1 87 ? -3.786 3.928 14.989 1.00 93.38 87 GLY A O 1
ATOM 654 N N . PHE A 1 88 ? -3.858 6.178 15.097 1.00 93.94 88 PHE A N 1
ATOM 655 C CA . PHE A 1 88 ? -3.093 6.328 16.329 1.00 93.94 88 PHE A CA 1
ATOM 656 C C . PHE A 1 88 ? -3.569 7.571 17.086 1.00 93.94 88 PHE A C 1
ATOM 658 O O . PHE A 1 88 ? -4.134 8.487 16.490 1.00 93.94 88 PHE A O 1
ATOM 665 N N . GLU A 1 89 ? -3.304 7.597 18.387 1.00 95.19 89 GLU A N 1
ATOM 666 C CA . GLU A 1 89 ? -3.529 8.735 19.276 1.00 95.19 89 GLU A CA 1
ATOM 667 C C . GLU A 1 89 ? -2.263 8.934 20.119 1.00 95.19 89 GLU A C 1
ATOM 669 O O . GLU A 1 89 ? -1.575 7.963 20.444 1.00 95.19 89 GLU A O 1
ATOM 674 N N . VAL A 1 90 ? -1.930 10.185 20.441 1.00 92.62 90 VAL A N 1
ATOM 675 C CA . VAL A 1 90 ? -0.756 10.544 21.253 1.00 92.62 90 VAL A CA 1
ATOM 676 C C . VAL A 1 90 ? -1.228 11.400 22.424 1.00 92.62 90 VAL A C 1
ATOM 678 O O . VAL A 1 90 ? -1.981 12.349 22.214 1.00 92.62 90 VAL A O 1
ATOM 681 N N . SER A 1 91 ? -0.791 11.051 23.636 1.00 87.81 91 SER A N 1
ATOM 682 C CA . SER A 1 91 ? -1.096 11.745 24.896 1.00 87.81 91 SER A CA 1
ATOM 683 C C . SER A 1 91 ? 0.095 12.524 25.431 1.00 87.81 91 SER A C 1
ATOM 685 O O . SER A 1 91 ? 1.199 11.931 25.394 1.00 87.81 91 SER A O 1
#

Radius of gyration: 16.71 Å; chains: 1; bounding box: 38×42×40 Å

Organism: NCBI:txid412755